Protein AF-A0A8H5LU31-F1 (afdb_monomer_lite)

Sequence (116 aa):
MHLIPSCHRAHQVAFEKGSQLHTDISVGNIIITDDGRGMLIDWELSKDVKREGFQIGTSSWKFKSTVGDDLESFLWVSSWVVGRNAPSAMTDDACAAFHPAFHPWRSAKKTQDTTR

Foldseek 3Di:
DAELVQQVVVQVCCCVPVVKHQLDQDPVQWDQDPVRYTDGHDSPPIDRPVVVDPDPDDDDDDDDPDPVVSVVSSVLRVVVVCLVPPDDPDDPVRSVVVVVVSPPPVPPPPPPPPDD

Secondary structure (DSSP, 8-state):
-BHHHHHHHHHHHHHHHH-EE-----GGGEEEPTTSBEEE--GGG-EETTTTT---S--TTS----HHHHHHHHHHHHHHHHHHHS-----HHHHHHHHHHT-THHHHSSSSS---

Organism: NCBI:txid2823264

pLDDT: mean 72.52, std 17.69, range [38.53, 92.81]

InterPro domains:
  IPR000719 Protein kinase domain [PS50011] (1-116)
  IPR011009 Protein kinase-like domain superfamily [SSF56112] (20-82)
  IPR040976 Fungal-type protein kinase [PF17667] (6-82)

Radius of gyration: 16.87 Å; chains: 1; bounding box: 41×34×49 Å

Structure (mmCIF, N/CA/C/O backbone):
data_AF-A0A8H5LU31-F1
#
_entry.id   AF-A0A8H5LU31-F1
#
loop_
_atom_site.group_PDB
_atom_site.id
_atom_site.type_symbol
_atom_site.label_atom_id
_atom_site.label_alt_id
_atom_site.label_comp_id
_atom_site.label_asym_id
_atom_site.label_entity_id
_atom_site.label_seq_id
_atom_site.pdbx_PDB_ins_code
_atom_site.Cartn_x
_atom_site.Cartn_y
_atom_site.Cartn_z
_atom_site.occupancy
_atom_site.B_iso_or_equiv
_atom_site.auth_seq_id
_atom_site.auth_comp_id
_atom_site.auth_asym_id
_atom_site.auth_atom_id
_atom_site.pdbx_PDB_model_num
ATOM 1 N N . MET A 1 1 ? -0.943 -5.168 -15.320 1.00 51.06 1 MET A N 1
ATOM 2 C CA . MET A 1 1 ? -0.227 -5.103 -14.027 1.00 51.06 1 MET A CA 1
ATOM 3 C C . MET A 1 1 ? -1.010 -4.170 -13.109 1.00 51.06 1 MET A C 1
ATOM 5 O O . MET A 1 1 ? -0.965 -2.966 -13.311 1.00 51.06 1 MET A O 1
ATOM 9 N N . HIS A 1 2 ? -1.801 -4.709 -12.174 1.00 63.62 2 HIS A N 1
ATOM 10 C CA . HIS A 1 2 ? -2.706 -3.929 -11.302 1.00 63.62 2 HIS A CA 1
ATOM 11 C C . HIS A 1 2 ? -2.257 -3.987 -9.835 1.00 63.62 2 HIS A C 1
ATOM 13 O O . HIS A 1 2 ? -3.076 -4.114 -8.925 1.00 63.62 2 HIS A O 1
ATOM 19 N N . LEU A 1 3 ? -0.942 -3.907 -9.619 1.00 73.75 3 LEU A N 1
ATOM 20 C CA . LEU A 1 3 ? -0.291 -4.064 -8.320 1.00 73.75 3 LEU A CA 1
ATOM 21 C C . LEU A 1 3 ? -0.786 -3.025 -7.296 1.00 73.75 3 LEU A C 1
ATOM 23 O O . LEU A 1 3 ? -1.554 -3.347 -6.394 1.00 73.75 3 LEU A O 1
ATOM 27 N N . ILE A 1 4 ? -0.385 -1.763 -7.483 1.00 77.56 4 ILE A N 1
ATOM 28 C CA . ILE A 1 4 ? -0.677 -0.661 -6.557 1.00 77.56 4 ILE A CA 1
ATOM 29 C C . ILE A 1 4 ? -2.184 -0.378 -6.433 1.00 77.56 4 ILE A C 1
ATOM 31 O O . ILE A 1 4 ? -2.649 -0.225 -5.304 1.00 77.56 4 ILE A O 1
ATOM 35 N N . PRO A 1 5 ? -2.986 -0.365 -7.523 1.00 85.00 5 PRO A N 1
ATOM 36 C CA . PRO A 1 5 ? -4.422 -0.108 -7.408 1.00 85.00 5 PRO A CA 1
ATOM 37 C C . PRO A 1 5 ? -5.161 -1.135 -6.539 1.00 85.00 5 PRO A C 1
ATOM 39 O O . PRO A 1 5 ? -6.069 -0.765 -5.797 1.00 85.00 5 PRO A O 1
ATOM 42 N N . SER A 1 6 ? -4.762 -2.413 -6.592 1.00 85.19 6 SER A N 1
ATOM 43 C CA . SER A 1 6 ? -5.384 -3.473 -5.784 1.00 85.19 6 SER A CA 1
ATOM 44 C C . SER A 1 6 ? -5.038 -3.327 -4.299 1.00 85.19 6 SER A C 1
ATOM 46 O O . SER A 1 6 ? -5.928 -3.419 -3.455 1.00 85.19 6 SER A O 1
ATOM 48 N N . CYS A 1 7 ? -3.778 -3.016 -3.976 1.00 87.56 7 CYS A N 1
ATOM 49 C CA . CYS A 1 7 ? -3.351 -2.757 -2.598 1.00 87.56 7 CYS A CA 1
ATOM 50 C C . CYS A 1 7 ? -4.010 -1.504 -2.016 1.00 87.56 7 CYS A C 1
ATOM 52 O O . CYS A 1 7 ? -4.506 -1.538 -0.893 1.00 87.56 7 CYS A O 1
ATOM 54 N N . HIS A 1 8 ? -4.079 -0.419 -2.790 1.00 88.38 8 HIS A N 1
ATOM 55 C CA . HIS A 1 8 ? -4.777 0.798 -2.380 1.00 88.38 8 HIS A CA 1
ATOM 56 C C . HIS A 1 8 ? -6.261 0.523 -2.097 1.00 88.38 8 HIS A C 1
ATOM 58 O O . HIS A 1 8 ? -6.792 0.960 -1.080 1.00 88.38 8 HIS A O 1
ATOM 64 N N . ARG A 1 9 ? -6.925 -0.278 -2.944 1.00 90.88 9 ARG A N 1
ATOM 65 C CA . ARG A 1 9 ? -8.316 -0.699 -2.724 1.00 90.88 9 ARG A CA 1
ATOM 66 C C . ARG A 1 9 ? -8.473 -1.521 -1.443 1.00 90.88 9 ARG A C 1
ATOM 68 O O . ARG A 1 9 ? -9.439 -1.314 -0.713 1.00 90.88 9 ARG A O 1
ATOM 75 N N . ALA A 1 10 ? -7.550 -2.441 -1.168 1.00 89.12 10 ALA A N 1
ATOM 76 C CA . ALA A 1 10 ? -7.563 -3.241 0.056 1.00 89.12 10 ALA A CA 1
ATOM 77 C C . ALA A 1 10 ? -7.404 -2.361 1.308 1.00 89.12 10 ALA A C 1
ATOM 79 O O . ALA A 1 10 ? -8.182 -2.501 2.251 1.00 89.12 10 ALA A O 1
ATOM 80 N N . HIS A 1 11 ? -6.465 -1.409 1.280 1.00 92.81 11 HIS A N 1
ATOM 81 C CA . HIS A 1 11 ? -6.278 -0.413 2.338 1.00 92.81 11 HIS A CA 1
ATOM 82 C C . HIS A 1 11 ? -7.533 0.439 2.561 1.00 92.81 11 HIS A C 1
ATOM 84 O O . HIS A 1 11 ? -8.018 0.530 3.687 1.00 92.81 11 HIS A O 1
ATOM 90 N N . GLN A 1 12 ? -8.125 0.966 1.485 1.00 91.00 12 GLN A N 1
ATOM 91 C CA . GLN A 1 12 ? -9.364 1.741 1.548 1.00 91.00 12 GLN A CA 1
ATOM 92 C C . GLN A 1 12 ? -10.490 0.946 2.226 1.00 91.00 12 GLN A C 1
ATOM 94 O O . GLN A 1 12 ? -11.159 1.459 3.118 1.00 91.00 12 GLN A O 1
ATOM 99 N N . VAL A 1 13 ? -10.686 -0.321 1.842 1.00 92.25 13 VAL A N 1
ATOM 100 C CA . VAL A 1 13 ? -11.725 -1.179 2.433 1.00 92.25 13 VAL A CA 1
ATOM 101 C C . VAL A 1 13 ? -11.454 -1.455 3.916 1.00 92.25 13 VAL A C 1
ATOM 103 O O . VAL A 1 13 ? -12.396 -1.424 4.711 1.00 92.25 13 VAL A O 1
ATOM 106 N N . ALA A 1 14 ? -10.199 -1.709 4.297 1.00 89.44 14 ALA A N 1
ATOM 107 C CA . ALA A 1 14 ? -9.811 -1.921 5.693 1.00 89.44 14 ALA A CA 1
ATOM 108 C C . ALA A 1 14 ? -10.082 -0.673 6.550 1.00 89.44 14 ALA A C 1
ATOM 110 O O . ALA A 1 14 ? -10.630 -0.777 7.651 1.00 89.44 14 ALA A O 1
ATOM 111 N N . PHE A 1 15 ? -9.799 0.514 6.014 1.00 88.75 15 PHE A N 1
ATOM 112 C CA . PHE A 1 15 ? -10.081 1.770 6.695 1.00 88.75 15 PHE A CA 1
ATOM 113 C C . PHE A 1 15 ? -11.589 2.057 6.791 1.00 88.75 15 PHE A C 1
ATOM 115 O O . PHE A 1 15 ? -12.104 2.308 7.880 1.00 88.75 15 PHE A O 1
ATOM 122 N N . GLU A 1 16 ? -12.327 1.962 5.682 1.00 88.19 16 GLU A N 1
ATOM 123 C CA . GLU A 1 16 ? -13.762 2.279 5.632 1.00 88.19 16 GLU A CA 1
ATOM 124 C C . GLU A 1 16 ? -14.610 1.326 6.485 1.00 88.19 16 GLU A C 1
ATOM 126 O O . GLU A 1 16 ? -15.539 1.763 7.165 1.00 88.19 16 GLU A O 1
ATOM 131 N N . LYS A 1 17 ? -14.301 0.022 6.466 1.00 89.31 17 LYS A N 1
ATOM 132 C CA . LYS A 1 17 ? -15.101 -0.997 7.167 1.00 89.31 17 LYS A CA 1
ATOM 133 C C . LYS A 1 17 ? -14.577 -1.324 8.560 1.00 89.31 17 LYS A C 1
ATOM 135 O O . LYS A 1 17 ? -15.371 -1.614 9.450 1.00 89.31 17 LYS A O 1
ATOM 140 N N . GLY A 1 18 ? -13.258 -1.304 8.734 1.00 86.12 18 GLY A N 1
ATOM 141 C CA . GLY A 1 18 ? -12.586 -1.734 9.959 1.00 86.12 18 GLY A CA 1
ATOM 142 C C . GLY A 1 18 ? -11.980 -0.599 10.775 1.00 86.12 18 GLY A C 1
ATOM 143 O O . GLY A 1 18 ? -11.571 -0.843 11.903 1.00 86.12 18 GLY A O 1
ATOM 144 N N . SER A 1 19 ? -11.917 0.629 10.241 1.00 87.50 19 SER A N 1
ATOM 145 C CA . SER A 1 19 ? -11.158 1.733 10.851 1.00 87.50 19 SER A CA 1
ATOM 146 C C . SER A 1 19 ? -9.693 1.363 11.113 1.00 87.50 19 SER A C 1
ATOM 148 O O . SER A 1 19 ? -9.098 1.829 12.081 1.00 87.50 19 SER A O 1
ATOM 150 N N . GLN A 1 20 ? -9.127 0.520 10.241 1.00 89.56 20 GLN A N 1
ATOM 151 C CA . GLN A 1 20 ? -7.756 0.030 10.332 1.00 89.56 20 GLN A CA 1
ATOM 152 C C . GLN A 1 20 ? -6.822 0.799 9.394 1.00 89.56 20 GLN A C 1
ATOM 154 O O . GLN A 1 20 ? -7.134 1.000 8.221 1.00 89.56 20 GLN A O 1
ATOM 159 N N . LEU A 1 21 ? -5.661 1.190 9.915 1.00 90.12 21 LEU A N 1
ATOM 160 C CA . LEU A 1 21 ? -4.512 1.680 9.150 1.00 90.12 21 LEU A CA 1
ATOM 161 C C . LEU A 1 21 ? -3.434 0.603 9.104 1.00 90.12 21 LEU A C 1
ATOM 163 O O . LEU A 1 21 ? -3.266 -0.116 10.084 1.00 90.12 21 LEU A O 1
ATOM 167 N N . HIS A 1 22 ? -2.686 0.506 8.007 1.00 89.44 22 HIS A N 1
ATOM 168 C CA . HIS A 1 22 ? -1.650 -0.519 7.859 1.00 89.44 22 HIS A CA 1
ATOM 169 C C . HIS A 1 22 ? -0.340 -0.103 8.534 1.00 89.44 22 HIS A C 1
ATOM 171 O O . HIS A 1 22 ? 0.279 -0.908 9.222 1.00 89.44 22 HIS A O 1
ATOM 177 N N . THR A 1 23 ? 0.073 1.157 8.371 1.00 88.81 23 THR A N 1
ATOM 178 C CA . THR A 1 23 ? 1.229 1.807 9.022 1.00 88.81 23 THR A CA 1
ATOM 179 C C . THR A 1 23 ? 2.626 1.284 8.666 1.00 88.81 23 THR A C 1
ATOM 181 O O . THR A 1 23 ? 3.625 1.840 9.125 1.00 88.81 23 THR A O 1
ATOM 184 N N . ASP A 1 24 ? 2.710 0.258 7.820 1.00 87.69 24 ASP A N 1
ATOM 185 C CA . ASP A 1 24 ? 3.969 -0.319 7.334 1.00 87.69 24 ASP A CA 1
ATOM 186 C C . ASP A 1 24 ? 3.845 -0.733 5.860 1.00 87.69 24 ASP A C 1
ATOM 188 O O . ASP A 1 24 ? 4.146 -1.853 5.453 1.00 87.69 24 ASP A O 1
ATOM 192 N N . ILE A 1 25 ? 3.345 0.179 5.026 1.00 88.81 25 ILE A N 1
ATOM 193 C CA . ILE A 1 25 ? 3.276 -0.049 3.581 1.00 88.81 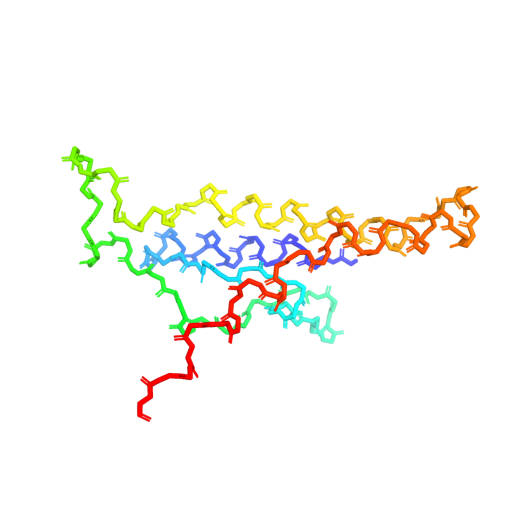25 ILE A CA 1
ATOM 194 C C . ILE A 1 25 ? 4.684 0.056 2.995 1.00 88.81 25 ILE A C 1
ATOM 196 O O . ILE A 1 25 ? 5.325 1.104 3.026 1.00 88.81 25 ILE A O 1
ATOM 200 N N . SER A 1 26 ? 5.160 -1.041 2.414 1.00 88.12 26 SER A N 1
ATOM 201 C CA . SER A 1 26 ? 6.456 -1.115 1.747 1.00 88.12 26 SER A CA 1
ATOM 202 C C . SER A 1 26 ? 6.413 -2.127 0.601 1.00 88.12 26 SER A C 1
ATOM 204 O O . SER A 1 26 ? 5.516 -2.964 0.534 1.00 88.12 26 SER A O 1
ATOM 206 N N . VAL A 1 27 ? 7.408 -2.092 -0.293 1.00 85.81 27 VAL A N 1
ATOM 207 C CA . VAL A 1 27 ? 7.541 -3.089 -1.376 1.00 85.81 27 VAL A CA 1
ATOM 208 C C . VAL A 1 27 ? 7.614 -4.515 -0.812 1.00 85.81 27 VAL A C 1
ATOM 210 O O . VAL A 1 27 ? 7.105 -5.440 -1.432 1.00 85.81 27 VAL A O 1
ATOM 213 N N . GLY A 1 28 ? 8.228 -4.694 0.365 1.00 85.44 28 GLY A N 1
ATOM 214 C CA . GLY A 1 28 ? 8.359 -6.001 1.016 1.00 85.44 28 GLY A CA 1
ATOM 215 C C . GLY A 1 28 ? 7.046 -6.554 1.571 1.00 85.44 28 GLY A C 1
ATOM 216 O O . GLY A 1 28 ? 6.912 -7.768 1.681 1.00 85.44 28 GLY A O 1
ATOM 217 N N . ASN A 1 29 ? 6.074 -5.679 1.841 1.00 89.88 29 ASN A N 1
ATOM 218 C CA . ASN A 1 29 ? 4.771 -6.040 2.406 1.00 89.88 29 ASN A CA 1
ATOM 219 C C . ASN A 1 29 ? 3.668 -6.090 1.332 1.00 89.88 29 ASN A C 1
ATOM 221 O O . ASN A 1 29 ? 2.479 -6.155 1.645 1.00 89.88 29 ASN A O 1
ATOM 225 N N . ILE A 1 30 ? 4.055 -6.065 0.051 1.00 90.25 30 ILE A N 1
ATOM 226 C CA . ILE A 1 30 ? 3.158 -6.225 -1.093 1.00 90.25 30 ILE A CA 1
ATOM 227 C C . ILE A 1 30 ? 3.544 -7.496 -1.848 1.00 90.25 30 ILE A C 1
ATOM 229 O O . ILE A 1 30 ? 4.602 -7.571 -2.470 1.00 90.25 30 ILE A O 1
ATOM 233 N N . ILE A 1 31 ? 2.649 -8.481 -1.844 1.00 88.06 31 ILE A N 1
ATOM 234 C CA . ILE A 1 31 ? 2.790 -9.704 -2.638 1.00 88.06 31 ILE A CA 1
ATOM 235 C C . ILE A 1 31 ? 2.066 -9.532 -3.973 1.00 88.06 31 ILE A C 1
ATOM 237 O O . ILE A 1 31 ? 0.969 -8.974 -4.024 1.00 88.06 31 ILE A O 1
ATOM 241 N N . ILE A 1 32 ? 2.667 -10.041 -5.050 1.00 87.69 32 ILE A N 1
ATOM 242 C C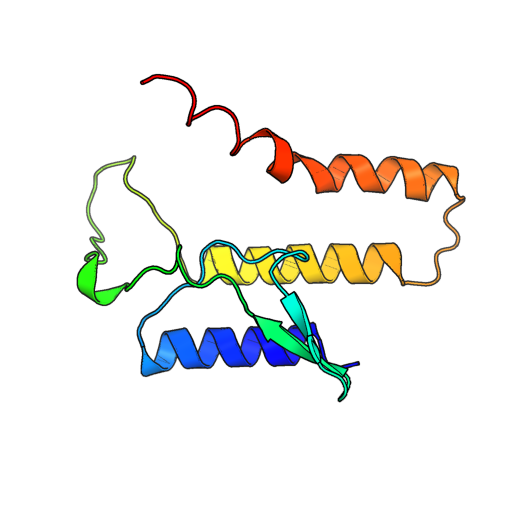A . ILE A 1 32 ? 2.010 -10.177 -6.354 1.00 87.69 32 ILE A CA 1
ATOM 243 C C . ILE A 1 32 ? 1.387 -11.566 -6.428 1.00 87.69 32 ILE A C 1
ATOM 245 O O . ILE A 1 32 ? 2.097 -12.560 -6.298 1.00 87.69 32 ILE A O 1
ATOM 249 N N . THR A 1 33 ? 0.077 -11.635 -6.617 1.00 86.75 33 THR A N 1
ATOM 250 C CA . THR A 1 33 ? -0.636 -12.900 -6.820 1.00 86.75 33 THR A CA 1
ATOM 251 C C . THR A 1 33 ? -0.493 -13.384 -8.263 1.00 86.75 33 THR A C 1
ATOM 253 O O . THR A 1 33 ? -0.182 -12.600 -9.162 1.00 86.75 33 THR A O 1
ATOM 256 N N . ASP A 1 34 ? -0.763 -14.669 -8.503 1.00 87.00 34 ASP A N 1
ATOM 257 C CA . ASP A 1 34 ? -0.611 -15.319 -9.818 1.00 87.00 34 ASP A CA 1
ATOM 258 C C . ASP A 1 34 ? -1.447 -14.661 -10.933 1.00 87.00 34 ASP A C 1
ATOM 260 O O . ASP A 1 34 ? -1.124 -14.755 -12.115 1.00 87.00 34 ASP A O 1
ATOM 264 N N . ASP A 1 35 ? -2.507 -13.942 -10.563 1.00 87.50 35 ASP A N 1
ATOM 265 C CA . ASP A 1 35 ? -3.358 -13.162 -11.468 1.00 87.50 35 ASP A CA 1
ATOM 266 C C . ASP A 1 35 ? -2.876 -11.712 -11.700 1.00 87.50 35 ASP A C 1
ATOM 268 O O . ASP A 1 35 ? -3.558 -10.907 -12.340 1.00 87.50 35 ASP A O 1
ATOM 272 N N . GLY A 1 36 ? -1.698 -11.3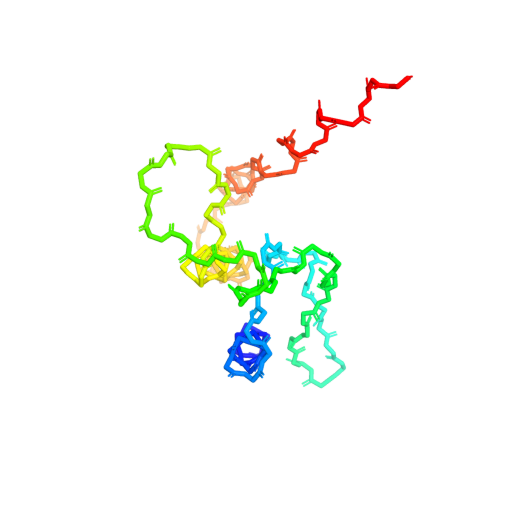52 -11.184 1.00 83.31 36 GLY A N 1
ATOM 273 C CA . GLY A 1 36 ? -1.063 -10.048 -11.377 1.00 83.31 36 GLY A CA 1
ATOM 274 C C . GLY A 1 36 ? -1.649 -8.905 -10.540 1.00 83.31 36 GLY A C 1
ATOM 275 O O . GLY A 1 36 ? -1.405 -7.729 -10.863 1.00 83.31 36 GLY A O 1
ATOM 276 N N . ARG A 1 37 ? -2.426 -9.217 -9.492 1.00 86.38 37 ARG A N 1
ATOM 277 C CA . ARG A 1 37 ? -2.897 -8.249 -8.486 1.00 86.38 37 ARG A CA 1
ATOM 278 C C . ARG A 1 37 ? -1.899 -8.112 -7.335 1.00 86.38 37 ARG A C 1
ATOM 280 O O . ARG A 1 37 ? -1.088 -8.993 -7.080 1.00 86.38 37 ARG A O 1
ATOM 287 N N . GLY A 1 38 ? -1.942 -6.965 -6.662 1.00 86.69 38 GLY A N 1
ATOM 288 C CA . GLY A 1 38 ? -1.185 -6.731 -5.434 1.00 86.69 38 GLY A CA 1
ATOM 289 C C . GLY A 1 38 ? -2.026 -7.046 -4.198 1.00 86.69 38 GLY A C 1
ATOM 290 O O . GLY A 1 38 ? -3.199 -6.670 -4.139 1.00 86.69 38 GLY A O 1
ATOM 291 N N . MET A 1 39 ? -1.419 -7.693 -3.206 1.00 89.12 39 MET A N 1
ATOM 292 C CA . MET A 1 39 ? -2.012 -7.992 -1.904 1.00 89.12 39 MET A CA 1
ATOM 293 C C . MET A 1 39 ? -1.126 -7.441 -0.782 1.00 89.12 39 MET A C 1
ATOM 295 O O . MET A 1 39 ? 0.082 -7.663 -0.790 1.00 89.12 39 MET A O 1
ATOM 299 N N . LEU A 1 40 ? -1.731 -6.729 0.173 1.00 90.44 40 LEU A N 1
ATOM 300 C CA . LEU A 1 40 ? -1.050 -6.259 1.385 1.00 90.44 40 LEU A CA 1
ATOM 301 C C . LEU A 1 40 ? -0.978 -7.380 2.423 1.00 90.44 40 LEU A C 1
ATOM 303 O O . LEU A 1 40 ? -2.002 -7.992 2.743 1.00 90.44 40 LEU A O 1
ATOM 307 N N . ILE A 1 41 ? 0.214 -7.607 2.958 1.00 89.94 41 ILE A N 1
ATOM 308 C CA . ILE A 1 41 ? 0.491 -8.538 4.055 1.00 89.94 41 ILE A CA 1
ATOM 309 C C . ILE A 1 41 ? 1.067 -7.782 5.253 1.00 89.94 41 ILE A C 1
ATOM 311 O O . ILE A 1 41 ? 1.331 -6.594 5.156 1.00 89.94 41 ILE A O 1
ATOM 315 N N . ASP A 1 42 ? 1.320 -8.492 6.351 1.00 88.06 42 ASP A N 1
ATOM 316 C CA . ASP A 1 42 ? 1.986 -7.924 7.528 1.00 88.06 42 ASP A CA 1
ATOM 317 C C . ASP A 1 42 ? 1.158 -6.835 8.243 1.00 88.06 42 ASP A C 1
ATOM 319 O O . ASP A 1 42 ? 1.585 -5.714 8.512 1.00 88.06 42 ASP A O 1
ATOM 323 N N . TRP A 1 43 ? -0.096 -7.186 8.549 1.00 90.25 43 TRP A N 1
ATOM 324 C CA . TRP A 1 43 ? -1.051 -6.329 9.263 1.00 90.25 43 TRP A CA 1
ATOM 325 C C . TRP A 1 43 ? -0.833 -6.306 10.785 1.00 90.25 43 TRP A C 1
ATOM 327 O O . TRP A 1 43 ? -1.650 -5.737 11.509 1.00 90.25 43 TRP A O 1
ATOM 337 N N . GLU A 1 44 ? 0.223 -6.930 11.308 1.00 86.88 44 GLU A N 1
ATOM 338 C CA . GLU A 1 44 ? 0.444 -7.042 12.758 1.00 86.88 44 GLU A CA 1
ATOM 339 C C . GLU A 1 44 ? 0.702 -5.687 13.432 1.00 86.88 44 GLU A C 1
ATOM 341 O O . GLU A 1 44 ? 0.343 -5.494 14.592 1.00 86.88 44 GLU A O 1
ATOM 346 N N . LEU A 1 45 ? 1.248 -4.727 12.677 1.00 81.81 45 LEU A N 1
ATOM 347 C CA . LEU A 1 45 ? 1.457 -3.343 13.110 1.00 81.81 45 LEU A CA 1
ATOM 348 C C . LEU A 1 45 ? 0.250 -2.435 12.832 1.00 81.81 45 LEU A C 1
ATOM 350 O O . LEU A 1 45 ? 0.321 -1.228 13.064 1.00 81.81 45 LEU A O 1
ATOM 354 N N . SER A 1 46 ? -0.854 -2.989 12.321 1.00 86.81 46 SER A N 1
ATOM 355 C CA . SER A 1 46 ? -2.035 -2.199 11.985 1.00 86.81 46 SER A CA 1
ATOM 356 C C . SER A 1 46 ? -2.642 -1.519 13.209 1.00 86.81 46 SER A C 1
ATOM 358 O O . SER A 1 46 ? -2.612 -2.032 14.329 1.00 86.81 46 SER A O 1
ATOM 360 N N . LYS A 1 47 ? -3.220 -0.339 12.986 1.00 85.31 47 LYS A N 1
ATOM 361 C CA . LYS A 1 47 ? -3.811 0.475 14.052 1.00 85.31 47 LYS A CA 1
ATOM 362 C C . LYS A 1 47 ? -5.305 0.618 13.873 1.00 85.31 47 LYS A C 1
ATOM 364 O O . LYS A 1 47 ? -5.768 1.027 12.810 1.00 85.31 47 LYS A O 1
ATOM 369 N N . ASP A 1 48 ? -6.041 0.338 14.942 1.00 86.56 48 ASP A N 1
ATOM 370 C CA . ASP A 1 48 ? -7.468 0.627 15.042 1.00 86.56 48 ASP A CA 1
ATOM 371 C C . ASP A 1 48 ? -7.665 2.077 15.502 1.00 86.56 48 ASP 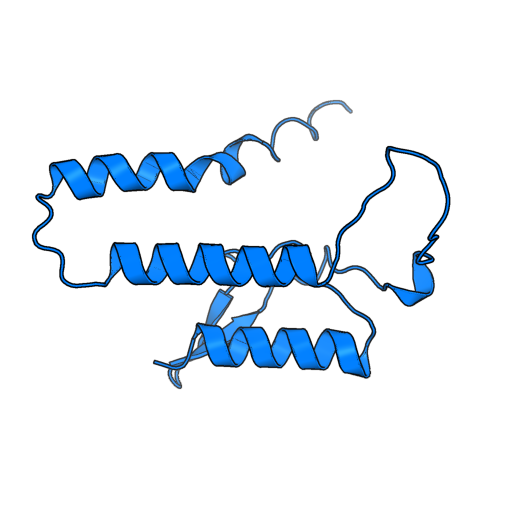A C 1
ATOM 373 O O . ASP A 1 48 ? -7.468 2.429 16.668 1.00 86.56 48 ASP A O 1
ATOM 377 N N . VAL A 1 49 ? -8.098 2.920 14.570 1.00 78.75 49 VAL A N 1
ATOM 378 C CA . VAL A 1 49 ? -8.284 4.360 14.783 1.00 78.75 49 VAL A CA 1
ATOM 379 C C . VAL A 1 49 ? -9.381 4.659 15.811 1.00 78.75 49 VAL A C 1
ATOM 381 O O . VAL A 1 49 ? -9.331 5.691 16.485 1.00 78.75 49 VAL A O 1
ATOM 384 N N . LYS A 1 50 ? -10.372 3.772 15.971 1.00 76.94 50 LYS A N 1
ATOM 385 C CA . LYS A 1 50 ? -11.437 3.943 16.971 1.00 76.94 50 LYS A CA 1
ATOM 386 C C . LYS A 1 50 ? -10.943 3.589 18.366 1.00 76.94 50 LYS A C 1
ATOM 388 O O . LYS A 1 50 ? -11.285 4.286 19.320 1.00 76.94 50 LYS A O 1
ATOM 393 N N . ARG A 1 51 ? -10.150 2.523 18.489 1.00 70.56 51 ARG A N 1
ATOM 394 C CA . ARG A 1 51 ? -9.642 2.035 19.778 1.00 70.56 51 ARG A CA 1
ATOM 395 C C . ARG A 1 51 ? -8.509 2.892 20.330 1.00 70.56 51 ARG A C 1
ATOM 397 O O . ARG A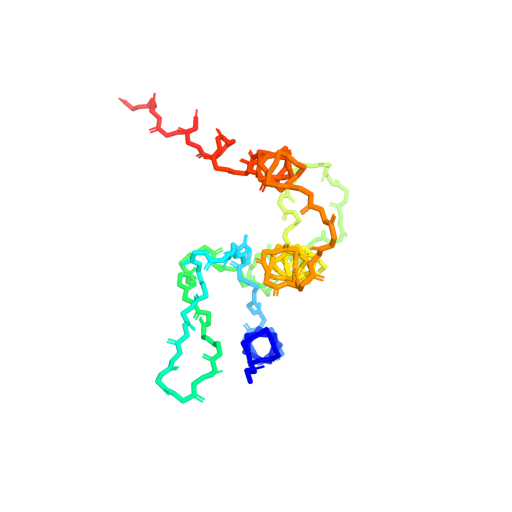 1 51 ? -8.457 3.105 21.538 1.00 70.56 51 ARG A O 1
ATOM 404 N N . GLU A 1 52 ? -7.627 3.390 19.468 1.00 65.69 52 GLU A N 1
ATOM 405 C CA . GLU A 1 52 ? -6.475 4.189 19.903 1.00 65.69 52 GLU A CA 1
ATOM 406 C C . GLU A 1 52 ? -6.821 5.651 20.210 1.00 65.69 52 GLU A C 1
ATOM 408 O O . GLU A 1 52 ? -5.971 6.386 20.703 1.00 65.69 52 GLU A O 1
ATOM 413 N N . GLY A 1 53 ? -8.081 6.051 20.002 1.00 53.78 53 GLY A N 1
ATOM 414 C CA . GLY A 1 53 ? -8.577 7.381 20.319 1.00 53.78 53 GLY A CA 1
ATOM 415 C C . GLY A 1 53 ? -7.909 8.436 19.447 1.00 53.78 53 GLY A C 1
ATOM 416 O O . GLY A 1 53 ? -6.832 8.932 19.763 1.00 53.78 53 GLY A O 1
ATOM 417 N N . PHE A 1 54 ? -8.575 8.843 18.366 1.00 51.97 54 PHE A N 1
ATOM 418 C CA . PHE A 1 54 ? -8.192 10.028 17.600 1.00 51.97 54 PHE A CA 1
ATOM 419 C C . PHE A 1 54 ? -8.334 11.287 18.482 1.00 51.97 54 PHE A C 1
ATOM 421 O O . PHE A 1 54 ? -9.328 12.009 18.428 1.00 51.97 54 PHE A O 1
ATOM 428 N N . GLN A 1 55 ? -7.362 11.529 19.364 1.00 45.88 55 GLN A N 1
ATOM 429 C CA . GLN A 1 55 ? -7.289 12.724 20.192 1.00 45.88 55 GLN A CA 1
ATOM 430 C C . GLN A 1 55 ? -6.759 13.870 19.332 1.00 45.88 55 GLN A C 1
ATOM 432 O O . GLN A 1 55 ? -5.554 14.077 19.187 1.00 45.88 55 GLN A O 1
ATOM 437 N N . ILE A 1 56 ? -7.678 14.665 18.786 1.00 46.53 56 ILE A N 1
ATOM 438 C CA . ILE A 1 56 ? -7.376 16.038 18.380 1.00 46.53 56 ILE A CA 1
ATOM 439 C C . ILE A 1 56 ? -7.161 16.832 19.679 1.00 46.53 56 ILE A C 1
ATOM 441 O O . ILE A 1 56 ? -8.094 17.415 20.221 1.00 46.53 56 ILE A O 1
ATOM 445 N N . GLY A 1 57 ? -5.956 16.785 20.249 1.00 44.16 57 GLY A N 1
ATOM 446 C CA . GLY A 1 57 ? -5.686 17.437 21.532 1.00 44.16 57 GLY A CA 1
ATOM 447 C C . GLY A 1 57 ? -4.213 17.450 21.925 1.00 44.16 57 GLY A C 1
ATOM 448 O O . GLY A 1 57 ? -3.714 16.504 22.522 1.00 44.16 57 GLY A O 1
ATOM 449 N N . THR A 1 58 ? -3.531 18.541 21.570 1.00 46.16 58 THR A N 1
ATOM 450 C CA . THR A 1 58 ? -2.463 19.208 22.346 1.00 46.16 58 THR A CA 1
ATOM 451 C C . THR A 1 58 ? -1.590 18.338 23.271 1.00 46.16 58 THR A C 1
ATOM 453 O O . THR A 1 58 ? -1.518 18.547 24.475 1.00 46.16 58 THR A O 1
ATOM 456 N N . SER A 1 59 ? -0.817 17.410 22.711 1.00 42.53 59 SER A N 1
ATOM 457 C CA . SER A 1 59 ? 0.487 17.031 23.276 1.00 42.53 59 SER A CA 1
ATOM 458 C C . SER A 1 59 ? 1.386 16.536 22.141 1.00 42.53 59 SER A C 1
ATOM 460 O O . SER A 1 59 ? 0.970 15.746 21.299 1.00 42.53 59 SER A O 1
ATOM 462 N N . SER A 1 60 ? 2.589 17.097 22.022 1.00 47.72 60 SER A N 1
ATOM 463 C CA . SER A 1 60 ? 3.325 17.135 20.751 1.00 47.72 60 SER A CA 1
ATOM 464 C C . SER A 1 60 ? 4.042 15.840 20.333 1.00 47.72 60 SER A C 1
ATOM 466 O O . SER A 1 60 ? 4.753 15.876 19.336 1.00 47.72 60 SER A O 1
ATOM 468 N N . TRP A 1 61 ? 3.856 14.695 21.010 1.00 47.12 61 TRP A N 1
ATOM 469 C CA . TRP A 1 61 ? 4.663 13.483 20.747 1.00 47.12 61 TRP A CA 1
ATOM 470 C C . TRP A 1 61 ? 3.963 12.138 21.026 1.00 47.12 61 TRP A C 1
ATOM 472 O O . TRP A 1 61 ? 4.543 11.269 21.674 1.00 47.12 61 TRP A O 1
ATOM 482 N N . LYS A 1 62 ? 2.735 11.907 20.539 1.00 43.69 62 LYS A N 1
ATOM 483 C CA . LYS A 1 62 ? 2.149 10.550 20.533 1.00 43.69 62 LYS A CA 1
ATOM 484 C C . LYS A 1 62 ? 1.583 10.192 19.154 1.00 43.69 62 LYS A C 1
ATOM 486 O O . LYS A 1 62 ? 0.632 10.801 18.687 1.00 43.69 62 LYS A O 1
ATOM 491 N N . PHE A 1 63 ? 2.287 9.262 18.502 1.00 46.22 63 PHE A N 1
ATOM 492 C CA . PHE A 1 63 ? 1.972 8.488 17.293 1.00 46.22 63 PHE A CA 1
ATOM 493 C C . PHE A 1 63 ? 0.771 8.946 16.442 1.00 46.22 63 PHE A C 1
ATOM 495 O O . PHE A 1 63 ? -0.341 8.451 16.587 1.00 46.22 63 PHE A O 1
ATOM 502 N N . LYS A 1 64 ? 1.045 9.814 15.462 1.00 52.28 64 LYS A N 1
ATOM 503 C CA . LYS A 1 64 ? 0.152 10.135 14.342 1.00 52.28 64 LYS A CA 1
ATOM 504 C C . LYS A 1 64 ? 0.467 9.208 13.170 1.00 52.28 64 LYS A C 1
ATOM 506 O O . LYS A 1 64 ? 1.191 9.609 12.275 1.00 52.28 64 LYS A O 1
ATOM 511 N N . SER A 1 65 ? -0.005 7.967 13.194 1.00 62.41 65 SER A N 1
ATOM 512 C CA . SER A 1 65 ? -0.141 7.237 11.929 1.00 62.41 65 SER A CA 1
ATOM 513 C C . SER A 1 65 ? -1.520 7.584 11.387 1.00 62.41 65 SER A C 1
ATOM 515 O O . SER A 1 65 ? -2.523 7.380 12.067 1.00 62.41 65 SER A O 1
ATOM 517 N N . THR A 1 66 ? -1.563 8.186 10.211 1.00 77.44 66 THR A N 1
ATOM 518 C CA . THR A 1 66 ? -2.763 8.701 9.560 1.00 77.44 66 THR A CA 1
ATOM 519 C C . THR A 1 66 ? -2.985 7.982 8.237 1.00 77.44 66 THR A C 1
ATOM 521 O O . THR A 1 66 ? -2.074 7.375 7.678 1.00 77.44 66 THR A O 1
ATOM 524 N N . VAL A 1 67 ? -4.195 8.107 7.685 1.00 82.25 67 VAL A N 1
ATOM 525 C CA . VAL A 1 67 ? -4.454 7.723 6.287 1.00 82.25 67 VAL A CA 1
ATOM 526 C C . VAL A 1 67 ? -3.446 8.402 5.352 1.00 82.25 67 VAL A C 1
ATOM 528 O O . VAL A 1 67 ? -3.004 7.786 4.391 1.00 82.25 67 VAL A O 1
ATOM 531 N N . GLY A 1 68 ? -3.050 9.645 5.652 1.00 83.00 68 GLY A N 1
ATOM 532 C CA . GLY A 1 68 ? -2.057 10.386 4.878 1.00 83.00 68 GLY A CA 1
ATOM 533 C C . GLY A 1 68 ? -0.703 9.681 4.807 1.00 83.00 68 GLY A C 1
ATOM 534 O O . GLY A 1 68 ? -0.150 9.586 3.718 1.00 83.00 68 GLY A O 1
ATOM 535 N N . ASP A 1 69 ? -0.220 9.117 5.915 1.00 83.94 69 ASP A N 1
ATOM 536 C CA . ASP A 1 69 ? 1.076 8.421 5.958 1.00 83.94 69 ASP A CA 1
ATOM 537 C C . ASP A 1 69 ? 1.055 7.120 5.134 1.00 83.94 69 ASP A C 1
ATOM 539 O O . ASP A 1 69 ? 2.005 6.805 4.412 1.00 83.94 69 ASP A O 1
ATOM 543 N N . ASP A 1 70 ? -0.058 6.380 5.179 1.00 87.06 70 ASP A N 1
ATOM 544 C CA . ASP A 1 70 ? -0.250 5.184 4.352 1.00 87.06 70 ASP A CA 1
ATOM 545 C C . ASP A 1 70 ? -0.338 5.540 2.851 1.00 87.06 70 ASP A C 1
ATOM 547 O O . ASP A 1 70 ? 0.253 4.863 2.005 1.00 87.06 70 ASP A O 1
ATOM 551 N N . LEU A 1 71 ? -1.031 6.632 2.500 1.00 89.00 71 LEU A N 1
ATOM 552 C CA . LEU A 1 71 ? -1.119 7.119 1.116 1.00 89.00 71 LEU A CA 1
ATOM 553 C C . LEU A 1 71 ? 0.221 7.639 0.590 1.00 89.00 71 LEU A C 1
ATOM 555 O O . LEU A 1 71 ? 0.577 7.370 -0.559 1.00 89.00 71 LEU A O 1
ATOM 559 N N . GLU A 1 72 ? 0.978 8.349 1.422 1.00 86.56 72 GLU A N 1
ATOM 560 C CA . GLU A 1 72 ? 2.326 8.793 1.085 1.00 86.56 72 GLU A CA 1
ATOM 561 C C . GLU A 1 72 ? 3.238 7.580 0.835 1.00 86.56 72 GLU A C 1
ATOM 563 O O . GLU A 1 72 ? 3.958 7.528 -0.162 1.00 86.56 72 GLU A O 1
ATOM 568 N N . SER A 1 73 ? 3.129 6.540 1.664 1.00 86.38 73 SER A N 1
ATOM 569 C CA . SER A 1 73 ? 3.863 5.281 1.479 1.00 86.38 73 SER A CA 1
ATOM 570 C C . SER A 1 73 ? 3.520 4.594 0.150 1.00 86.38 73 SER A C 1
ATOM 572 O O . SER A 1 73 ? 4.415 4.123 -0.556 1.00 86.38 73 SER A O 1
ATOM 574 N N . PHE A 1 74 ? 2.247 4.590 -0.265 1.00 87.19 74 PHE A N 1
ATOM 575 C CA . PHE A 1 74 ? 1.857 4.109 -1.597 1.00 87.19 74 PHE A CA 1
ATOM 576 C C . PHE A 1 74 ? 2.485 4.918 -2.735 1.00 87.19 74 PHE A C 1
ATOM 578 O O . PHE A 1 74 ? 2.891 4.333 -3.746 1.00 87.19 74 PHE A O 1
ATOM 585 N N . LEU A 1 75 ? 2.578 6.242 -2.591 1.00 88.25 75 LEU A N 1
ATOM 586 C CA . LEU A 1 75 ? 3.243 7.102 -3.569 1.00 88.25 75 LEU A CA 1
ATOM 587 C C . LEU A 1 75 ? 4.738 6.773 -3.660 1.00 88.25 75 LEU A C 1
ATOM 589 O O . LEU A 1 75 ? 5.272 6.651 -4.767 1.00 88.25 75 LEU A O 1
ATOM 593 N N . TRP A 1 76 ? 5.399 6.555 -2.522 1.00 85.12 76 TRP A N 1
ATOM 594 C CA . TRP A 1 76 ? 6.806 6.156 -2.471 1.00 85.12 76 TRP A CA 1
ATOM 595 C C . TRP A 1 76 ? 7.052 4.801 -3.136 1.00 85.12 76 TRP A C 1
ATOM 597 O O . TRP A 1 76 ? 7.939 4.685 -3.985 1.00 85.12 76 TRP A O 1
ATOM 607 N N . VAL A 1 77 ? 6.229 3.793 -2.831 1.00 87.31 77 VAL A N 1
ATOM 608 C CA . VAL A 1 77 ? 6.301 2.471 -3.475 1.00 87.31 77 VAL A CA 1
ATOM 609 C C . VAL A 1 77 ? 6.084 2.594 -4.983 1.00 87.31 77 VAL A C 1
ATOM 611 O O . VAL A 1 77 ? 6.856 2.037 -5.762 1.00 87.31 77 VAL A O 1
ATOM 614 N N . SER A 1 78 ? 5.072 3.352 -5.412 1.00 84.62 78 SER A N 1
ATOM 615 C CA . SER A 1 78 ? 4.789 3.575 -6.836 1.00 84.62 78 SER A CA 1
ATOM 616 C C . SER A 1 78 ? 5.970 4.231 -7.543 1.00 84.62 78 SER A C 1
ATOM 618 O O . SER A 1 78 ? 6.374 3.780 -8.611 1.00 84.62 78 SER A O 1
ATOM 620 N N . SER A 1 79 ? 6.563 5.250 -6.920 1.00 83.75 79 SER A N 1
ATOM 621 C CA . SER A 1 79 ? 7.723 5.962 -7.457 1.00 83.75 79 SER A CA 1
ATOM 622 C C . SER A 1 79 ? 8.935 5.042 -7.587 1.00 83.75 79 SER A C 1
ATOM 624 O O . SER A 1 79 ? 9.615 5.074 -8.609 1.00 83.75 79 SER A O 1
ATOM 626 N N . TRP A 1 80 ? 9.173 4.165 -6.607 1.00 83.00 80 TRP A N 1
ATOM 627 C CA . TRP A 1 80 ? 10.242 3.167 -6.671 1.00 83.00 80 TRP A CA 1
ATOM 628 C C . TRP A 1 80 ? 10.009 2.136 -7.783 1.00 83.00 80 TRP A C 1
ATOM 630 O O . TRP A 1 80 ? 10.921 1.841 -8.555 1.00 83.00 80 TRP A O 1
ATOM 640 N N . VAL A 1 81 ? 8.783 1.612 -7.907 1.00 83.44 81 VAL A N 1
ATOM 641 C CA . VAL A 1 81 ? 8.428 0.647 -8.962 1.00 83.44 81 VAL A CA 1
ATOM 642 C C . VAL A 1 81 ? 8.586 1.283 -10.340 1.00 83.44 81 VAL A C 1
ATOM 644 O O . VAL A 1 81 ? 9.181 0.666 -11.223 1.00 83.44 81 VAL A O 1
ATOM 647 N N . VAL A 1 82 ? 8.099 2.512 -10.525 1.00 82.94 82 VAL A N 1
ATOM 648 C CA . VAL A 1 82 ? 8.254 3.255 -11.781 1.00 82.94 82 VAL A CA 1
ATOM 649 C C . VAL A 1 82 ? 9.728 3.526 -12.055 1.00 82.94 82 VAL A C 1
ATOM 651 O O . VAL A 1 82 ? 10.198 3.173 -13.126 1.00 82.94 82 VAL A O 1
ATOM 654 N N . GLY A 1 83 ? 10.488 4.057 -11.096 1.00 79.69 83 GLY A N 1
ATOM 655 C CA . GLY A 1 83 ? 11.915 4.339 -11.278 1.00 79.69 83 GLY A CA 1
ATOM 656 C C . GLY A 1 83 ? 12.744 3.102 -11.641 1.00 79.69 83 GLY A C 1
ATOM 657 O O . GLY A 1 83 ? 13.697 3.206 -12.404 1.00 79.69 83 GLY A O 1
ATOM 658 N N . ARG A 1 84 ? 12.361 1.919 -11.146 1.00 77.25 84 ARG A N 1
ATOM 659 C CA . ARG A 1 84 ? 13.060 0.657 -11.429 1.00 77.25 84 ARG A CA 1
ATOM 660 C C . ARG A 1 84 ? 12.675 0.013 -12.765 1.00 77.25 84 ARG A C 1
ATOM 662 O O . ARG A 1 84 ? 13.472 -0.744 -13.305 1.00 77.25 84 ARG A O 1
ATOM 669 N N . ASN A 1 85 ? 11.459 0.249 -13.261 1.00 74.94 85 ASN A N 1
ATOM 670 C CA . ASN A 1 85 ? 10.919 -0.460 -14.431 1.00 74.94 85 ASN A CA 1
ATOM 671 C C . ASN A 1 85 ? 10.646 0.447 -15.639 1.00 74.94 85 ASN A C 1
ATOM 673 O O . ASN 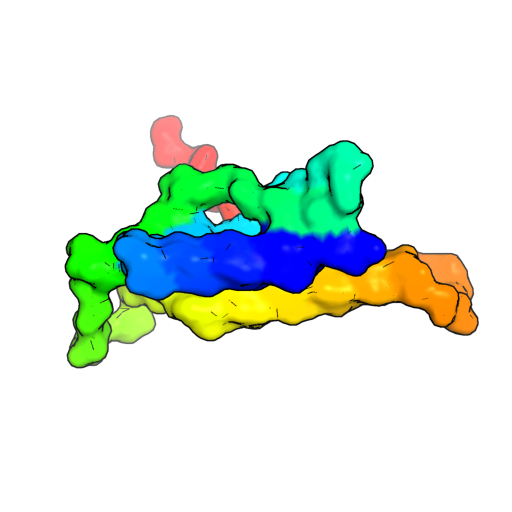A 1 85 ? 10.421 -0.061 -16.737 1.00 74.94 85 ASN A O 1
ATOM 677 N N . ALA A 1 86 ? 10.625 1.769 -15.464 1.00 74.69 86 ALA A N 1
ATOM 678 C CA . ALA A 1 86 ? 10.467 2.698 -16.569 1.00 74.69 86 ALA A CA 1
ATOM 679 C C . ALA A 1 86 ? 11.707 2.625 -17.474 1.00 74.69 86 ALA A C 1
ATOM 681 O O . ALA A 1 86 ? 12.831 2.714 -16.969 1.00 74.69 86 ALA A O 1
ATOM 682 N N . PRO A 1 87 ? 11.531 2.506 -18.803 1.00 65.06 87 PRO A N 1
ATOM 683 C CA . PRO A 1 87 ? 12.628 2.679 -19.738 1.00 65.06 87 PRO A CA 1
ATOM 684 C C . PRO A 1 87 ? 13.194 4.082 -19.530 1.00 65.06 87 PRO A C 1
ATOM 686 O O . PRO A 1 87 ? 12.507 5.077 -19.760 1.00 65.06 87 PRO A O 1
ATOM 689 N N . SER A 1 88 ? 14.424 4.166 -19.041 1.00 64.44 88 SER A N 1
ATOM 690 C CA . SER A 1 88 ? 15.099 5.435 -18.813 1.00 64.44 88 SER A CA 1
ATOM 691 C C . SER A 1 88 ? 16.300 5.528 -19.745 1.00 64.44 88 SER A C 1
ATOM 693 O O . SER A 1 88 ? 16.964 4.536 -20.025 1.00 64.44 88 SER A O 1
ATOM 695 N N . ALA A 1 89 ? 16.587 6.736 -20.232 1.00 66.94 89 ALA A N 1
ATOM 696 C CA . ALA A 1 89 ? 17.860 7.041 -20.888 1.00 66.94 89 ALA A CA 1
ATOM 697 C C . ALA A 1 89 ? 19.004 7.210 -19.863 1.00 66.94 89 ALA A C 1
ATOM 699 O O . ALA A 1 89 ? 20.088 7.671 -20.215 1.00 66.94 89 ALA A O 1
ATOM 700 N N . MET A 1 90 ? 18.745 6.907 -18.584 1.00 58.88 90 MET A N 1
ATOM 701 C CA . MET A 1 90 ? 19.740 6.961 -17.522 1.00 58.88 90 MET A CA 1
ATOM 702 C C . MET A 1 90 ? 20.733 5.821 -17.714 1.00 58.88 90 MET A C 1
ATOM 704 O O . MET A 1 90 ? 20.351 4.673 -17.919 1.00 58.88 90 MET A O 1
ATOM 708 N N . THR A 1 91 ? 22.015 6.159 -17.636 1.00 67.38 91 THR A N 1
ATOM 709 C CA . THR A 1 91 ? 23.098 5.179 -17.603 1.00 67.38 91 THR A CA 1
ATOM 710 C C . THR A 1 91 ? 23.003 4.330 -16.333 1.00 67.38 91 THR A C 1
ATOM 712 O O . THR A 1 91 ? 22.445 4.774 -15.322 1.00 67.38 91 THR A O 1
ATOM 715 N N . ASP A 1 92 ? 23.581 3.126 -16.358 1.00 67.12 92 ASP A N 1
ATOM 716 C CA . ASP A 1 92 ? 23.602 2.210 -15.207 1.00 67.12 92 ASP A CA 1
ATOM 717 C C . ASP A 1 92 ? 24.113 2.894 -13.921 1.00 67.12 92 ASP A C 1
ATOM 719 O O . ASP A 1 92 ? 23.560 2.679 -12.841 1.00 67.12 92 ASP A O 1
ATOM 723 N N . ASP A 1 93 ? 25.079 3.811 -14.042 1.00 64.12 93 ASP A N 1
ATOM 724 C CA . ASP A 1 93 ? 25.628 4.602 -12.931 1.00 64.12 93 ASP A CA 1
ATOM 725 C C . ASP A 1 93 ? 24.594 5.532 -12.274 1.00 64.12 93 ASP A C 1
ATOM 727 O O . ASP A 1 93 ? 24.542 5.669 -11.049 1.00 64.12 93 ASP A O 1
ATOM 731 N N . ALA A 1 94 ? 23.730 6.162 -13.073 1.00 63.47 94 ALA A N 1
ATOM 732 C CA . ALA A 1 94 ? 22.681 7.041 -12.565 1.00 63.47 94 ALA A CA 1
ATOM 733 C C . ALA A 1 94 ? 21.560 6.232 -11.886 1.00 63.47 94 ALA A C 1
ATOM 735 O O . ALA A 1 94 ? 20.986 6.672 -10.887 1.00 63.47 94 ALA A O 1
ATOM 736 N N . CYS A 1 95 ? 21.282 5.021 -12.383 1.00 60.69 95 CYS A N 1
ATOM 737 C CA . CYS A 1 95 ? 20.355 4.085 -11.748 1.00 60.69 95 CYS A CA 1
ATOM 738 C C . CYS A 1 95 ? 20.912 3.573 -10.402 1.00 60.69 95 CYS A C 1
ATOM 740 O O . CYS A 1 95 ? 20.195 3.532 -9.396 1.00 60.69 95 CYS A O 1
ATOM 742 N N . ALA A 1 96 ? 22.216 3.278 -10.350 1.00 63.72 96 ALA A N 1
ATOM 743 C CA . ALA A 1 96 ? 22.921 2.871 -9.136 1.00 63.72 96 ALA A CA 1
ATOM 744 C C . ALA A 1 96 ? 22.966 3.976 -8.065 1.00 63.72 96 ALA A C 1
ATOM 746 O O . ALA A 1 96 ? 22.905 3.666 -6.878 1.00 63.72 96 ALA A O 1
ATOM 747 N N . ALA A 1 97 ? 23.008 5.255 -8.452 1.00 63.94 97 ALA A N 1
ATOM 748 C CA . ALA A 1 97 ? 22.959 6.384 -7.519 1.00 63.94 97 ALA A CA 1
ATOM 749 C C . ALA A 1 97 ? 21.553 6.656 -6.943 1.00 63.94 97 ALA A C 1
ATOM 751 O O . ALA A 1 97 ? 21.425 7.185 -5.838 1.00 63.94 97 ALA A O 1
ATOM 752 N N . PHE A 1 98 ? 20.490 6.274 -7.659 1.00 61.94 98 PHE A N 1
ATOM 753 C CA . PHE A 1 98 ? 19.102 6.448 -7.216 1.00 61.94 98 PHE A CA 1
ATOM 754 C C . PHE A 1 98 ? 18.693 5.434 -6.132 1.00 61.94 98 PHE A C 1
ATOM 756 O O . PHE A 1 98 ? 17.919 5.748 -5.226 1.00 61.94 98 PHE A O 1
ATOM 763 N N . HIS A 1 99 ? 19.236 4.213 -6.191 1.00 57.50 99 HIS A N 1
ATOM 764 C CA . HIS A 1 99 ? 18.859 3.104 -5.304 1.00 57.50 99 HIS A CA 1
ATOM 765 C C . HIS A 1 99 ? 19.162 3.347 -3.802 1.00 57.50 99 HIS A C 1
ATOM 767 O O . HIS A 1 99 ? 18.270 3.104 -2.983 1.00 57.50 99 HIS A O 1
ATOM 773 N N . PRO A 1 100 ? 20.326 3.908 -3.402 1.00 62.53 100 PRO A N 1
ATOM 774 C CA . PRO A 1 100 ? 20.634 4.231 -2.005 1.00 62.53 100 PRO A CA 1
ATOM 775 C C . PRO A 1 100 ? 19.771 5.355 -1.420 1.00 62.53 100 PRO A C 1
ATOM 777 O O . PRO A 1 100 ? 19.442 5.316 -0.235 1.00 62.53 100 PRO A O 1
ATOM 780 N N . ALA A 1 101 ? 19.369 6.336 -2.236 1.00 57.31 101 ALA A N 1
ATOM 781 C CA . ALA A 1 101 ? 18.567 7.480 -1.790 1.00 57.31 101 ALA A CA 1
ATOM 782 C C . ALA A 1 101 ? 17.149 7.077 -1.338 1.00 57.31 101 ALA A C 1
ATOM 784 O O . ALA A 1 101 ? 16.549 7.751 -0.505 1.00 57.31 101 ALA A O 1
ATOM 785 N N . PHE A 1 102 ? 16.643 5.943 -1.835 1.00 53.50 102 PHE A N 1
ATOM 786 C CA . PHE A 1 102 ? 15.344 5.366 -1.469 1.00 53.50 102 PHE A CA 1
ATOM 787 C C . PHE A 1 102 ? 15.427 4.301 -0.362 1.00 53.50 102 PHE A C 1
ATOM 789 O O . PHE A 1 102 ? 14.402 3.775 0.070 1.00 53.50 102 PHE A O 1
ATOM 796 N N . HIS A 1 103 ? 16.629 4.005 0.146 1.00 52.16 103 HIS A N 1
ATOM 797 C CA . HIS A 1 103 ? 16.874 3.027 1.209 1.00 52.16 103 HIS A CA 1
ATOM 798 C C . HIS A 1 103 ? 17.009 3.552 2.667 1.00 52.16 103 HIS A C 1
ATOM 800 O O . HIS A 1 103 ? 17.396 2.738 3.516 1.00 52.16 103 HIS A O 1
ATOM 806 N N . PRO A 1 104 ? 16.689 4.814 3.056 1.00 50.84 104 PRO A N 1
ATOM 807 C CA . PRO A 1 104 ? 16.941 5.266 4.431 1.00 50.84 104 PRO A CA 1
ATOM 808 C C . PRO A 1 104 ? 16.097 4.529 5.486 1.00 50.84 104 PRO A C 1
ATOM 810 O O . PRO A 1 104 ? 16.458 4.488 6.661 1.00 50.84 104 PRO A O 1
ATOM 813 N N . TRP A 1 105 ? 15.000 3.884 5.081 1.00 44.97 105 TRP A N 1
ATOM 814 C CA . TRP A 1 105 ? 14.023 3.316 6.010 1.00 44.97 105 TRP A CA 1
ATOM 815 C C . TRP A 1 105 ? 14.399 1.955 6.622 1.00 44.97 105 TRP A C 1
ATOM 817 O O . TRP A 1 105 ? 13.906 1.607 7.694 1.00 44.97 105 TRP A O 1
ATOM 827 N N . ARG A 1 106 ? 15.318 1.190 6.009 1.00 43.31 106 ARG A N 1
ATOM 828 C CA . ARG A 1 106 ? 15.746 -0.118 6.556 1.00 43.31 106 ARG A CA 1
ATOM 829 C C . ARG A 1 106 ? 16.683 -0.005 7.763 1.00 43.31 106 ARG A C 1
ATOM 831 O O . ARG A 1 106 ? 16.744 -0.938 8.560 1.00 43.31 106 ARG A O 1
ATOM 838 N N . SER A 1 107 ? 17.396 1.113 7.900 1.00 38.66 107 SER A N 1
ATOM 839 C CA . SER A 1 107 ? 18.406 1.298 8.952 1.00 38.66 107 SER A CA 1
ATOM 840 C C . SER A 1 107 ? 17.864 1.990 10.205 1.00 38.66 107 SER A C 1
ATOM 842 O O . SER A 1 107 ? 18.457 1.850 11.267 1.00 38.66 107 SER A O 1
ATOM 844 N N . ALA A 1 108 ? 16.734 2.698 10.117 1.00 41.28 108 ALA A N 1
ATOM 845 C CA . ALA A 1 108 ? 16.194 3.463 11.244 1.00 41.28 108 ALA A CA 1
ATOM 846 C C . ALA A 1 108 ? 15.378 2.619 12.246 1.00 41.28 108 ALA A C 1
ATOM 848 O O . ALA A 1 108 ? 15.282 2.989 13.413 1.00 41.28 108 ALA A O 1
ATOM 849 N N . LYS A 1 109 ? 14.810 1.477 11.825 1.00 40.84 109 LYS A N 1
ATOM 850 C CA . LYS A 1 109 ? 13.939 0.644 12.679 1.00 40.84 109 LYS A CA 1
ATOM 851 C C . LYS A 1 109 ? 14.647 -0.491 13.438 1.00 40.84 109 LYS A C 1
ATOM 853 O O . LYS A 1 109 ? 14.031 -1.090 14.309 1.00 40.84 109 LYS A O 1
ATOM 858 N N . LYS A 1 110 ? 15.923 -0.796 13.159 1.00 38.53 110 LYS A N 1
ATOM 859 C CA . LYS A 1 110 ? 16.638 -1.916 13.817 1.00 38.53 110 LYS A CA 1
ATOM 860 C C . LYS A 1 110 ? 17.415 -1.550 15.084 1.00 38.53 110 LYS A C 1
ATOM 862 O O . LYS A 1 110 ? 17.954 -2.441 15.726 1.00 38.53 110 LYS A O 1
ATOM 867 N N . THR A 1 111 ? 17.462 -0.278 15.471 1.00 40.62 111 THR A N 1
ATOM 868 C CA . THR A 1 111 ? 18.304 0.177 16.593 1.00 40.62 111 THR A CA 1
ATOM 869 C C . THR A 1 111 ? 17.560 0.331 17.924 1.00 40.62 111 THR A C 1
ATOM 871 O O . THR A 1 111 ? 18.157 0.807 18.883 1.00 40.62 111 THR A O 1
ATOM 874 N N . GLN A 1 112 ? 16.279 -0.046 18.017 1.00 42.41 112 GLN A N 1
ATOM 875 C CA . GLN A 1 112 ? 15.505 0.069 19.266 1.00 42.41 112 GLN A CA 1
ATOM 876 C C . GLN A 1 112 ? 15.176 -1.260 19.960 1.00 42.41 112 GLN A C 1
ATOM 878 O O . GLN A 1 112 ? 14.492 -1.229 20.976 1.00 42.41 112 GLN A O 1
ATOM 883 N N . ASP A 1 113 ? 15.699 -2.399 19.495 1.00 43.78 113 ASP A N 1
ATOM 884 C CA . ASP A 1 113 ? 15.405 -3.698 20.121 1.00 43.78 113 ASP A CA 1
ATOM 885 C C . ASP A 1 113 ? 16.666 -4.528 20.404 1.00 43.78 113 ASP A C 1
ATOM 887 O O . ASP A 1 113 ? 16.816 -5.665 19.968 1.00 43.78 113 ASP A O 1
ATOM 891 N N . THR A 1 114 ? 17.617 -3.926 21.124 1.00 44.31 114 THR A N 1
ATOM 892 C CA . THR A 1 114 ? 18.701 -4.654 21.806 1.00 44.31 114 THR A CA 1
ATOM 893 C C . THR A 1 114 ? 19.078 -3.966 23.119 1.00 44.31 114 THR A C 1
ATOM 895 O O . THR A 1 114 ? 20.216 -3.535 23.283 1.00 44.31 114 THR A O 1
ATOM 898 N N . THR A 1 115 ? 18.138 -3.868 24.061 1.00 42.84 115 THR A N 1
ATOM 899 C CA . THR A 1 115 ? 18.493 -3.814 25.489 1.00 42.84 115 THR A CA 1
ATOM 900 C C . THR A 1 115 ? 17.402 -4.502 26.301 1.00 42.84 115 THR A C 1
ATOM 902 O O . THR A 1 115 ? 16.414 -3.884 26.697 1.00 42.84 115 THR A O 1
ATOM 905 N N . ARG A 1 116 ? 17.593 -5.794 26.557 1.00 38.94 116 ARG A N 1
ATOM 906 C CA . ARG A 1 116 ? 16.997 -6.479 27.699 1.00 38.94 116 ARG A CA 1
ATOM 907 C C . ARG A 1 116 ? 18.083 -7.265 28.410 1.00 38.94 116 ARG A C 1
ATOM 909 O O . ARG A 1 116 ? 18.946 -7.815 27.691 1.00 38.94 116 ARG A O 1
#